Protein AF-A0A9X9LP53-F1 (afdb_monomer)

Mean predicted aligned error: 7.26 Å

Nearest PDB structures (foldseek):
  4gxu-assembly2_V  TM=8.689E-01  e=5.219E-04  Homo sapiens
  5bq7-assembly1_B  TM=8.525E-01  e=6.688E-04  Homo sapiens
  8y3p-assembly1_H  TM=9.318E-01  e=3.356E-03  Sus scrofa
  8yns-assembly1_L  TM=8.399E-01  e=6.640E-03  synthetic construct
  8hc7-assembly1_L  TM=8.453E-01  e=7.998E-03  Homo sapiens

Secondary structure (DSSP, 8-state):
-PPP---BTTTB--TTS-TTEEEEEETTEEEEEESS--GGG-S-EEEEEEETTTEEEEEEE-

InterPro domains:
  IPR013106 Immunoglobulin V-set domain [PF07686] (5-54)
  IPR013783 Immunoglobulin-like fold [G3DSA:2.60.40.10] (1-58)
  IPR036179 Immunoglobulin-like domain superfamily [SSF48726] (2-52)
  IPR050150 Immunoglobulin Variable Light Chain [PTHR23267] (2-49)

pLDDT: mean 79.62, std 12.36, range [42.81, 90.69]

Structure (mmCIF, N/CA/C/O backbone):
data_AF-A0A9X9LP53-F1
#
_entry.id   AF-A0A9X9L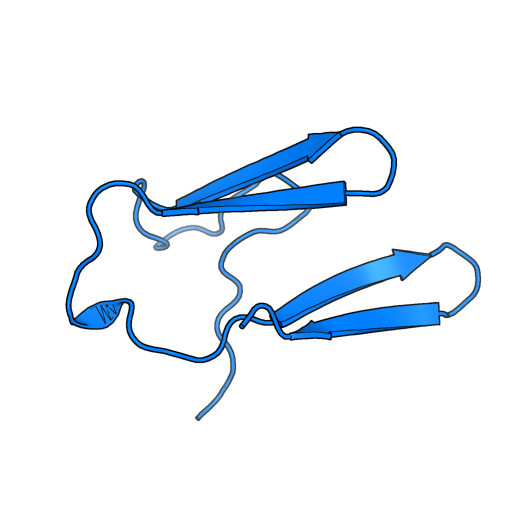P53-F1
#
loop_
_atom_site.group_PDB
_atom_site.id
_atom_site.type_symbol
_atom_site.label_atom_id
_atom_site.label_alt_id
_atom_site.label_comp_id
_atom_site.label_asym_id
_atom_site.label_entity_id
_atom_site.label_seq_id
_atom_site.pdbx_PDB_ins_code
_atom_site.Cartn_x
_atom_site.Cartn_y
_atom_site.Cartn_z
_atom_site.occupancy
_atom_site.B_iso_or_equiv
_atom_site.auth_seq_id
_atom_site.auth_comp_id
_atom_site.auth_asym_id
_atom_site.auth_atom_id
_atom_site.pdbx_PDB_model_num
ATOM 1 N N . MET A 1 1 ? -5.817 -17.846 8.639 1.00 55.12 1 MET A N 1
ATOM 2 C CA . MET A 1 1 ? -6.302 -16.532 8.171 1.00 55.12 1 MET A CA 1
ATOM 3 C C . MET A 1 1 ? -6.019 -16.436 6.685 1.00 55.12 1 MET A C 1
ATOM 5 O O . MET A 1 1 ? -4.999 -16.966 6.260 1.00 55.12 1 MET A O 1
ATOM 9 N N . SER A 1 2 ? -6.923 -15.840 5.911 1.00 69.06 2 SER A N 1
ATOM 10 C CA . SER A 1 2 ? -6.728 -15.624 4.474 1.00 69.06 2 SER A CA 1
ATOM 11 C C . SER A 1 2 ? -6.279 -14.179 4.253 1.00 69.06 2 SER A C 1
ATOM 13 O O . SER A 1 2 ? -6.883 -13.293 4.858 1.00 69.06 2 SER A O 1
ATOM 15 N N . PRO A 1 3 ? -5.242 -13.920 3.440 1.00 74.69 3 PRO A N 1
ATOM 16 C CA . PRO A 1 3 ? -4.815 -12.558 3.148 1.00 74.69 3 PRO A CA 1
ATOM 17 C C . PRO A 1 3 ? -5.933 -11.800 2.423 1.00 74.69 3 PRO A C 1
ATOM 19 O O . PRO A 1 3 ? -6.515 -12.310 1.464 1.00 74.69 3 PRO A O 1
ATOM 22 N N . ASN A 1 4 ? -6.230 -10.586 2.889 1.00 84.62 4 ASN A N 1
ATOM 23 C CA . ASN A 1 4 ? -7.168 -9.683 2.230 1.00 84.62 4 ASN A CA 1
ATOM 24 C C . ASN A 1 4 ? -6.424 -8.832 1.200 1.00 84.62 4 ASN A C 1
ATOM 26 O O . ASN A 1 4 ? -5.326 -8.339 1.454 1.00 84.62 4 ASN A O 1
ATOM 30 N N . LEU A 1 5 ? -7.032 -8.649 0.029 1.00 86.38 5 LEU A N 1
ATOM 31 C CA . LEU A 1 5 ? -6.495 -7.761 -0.992 1.00 86.38 5 LEU A CA 1
ATOM 32 C C . LEU A 1 5 ? -6.780 -6.312 -0.590 1.00 86.38 5 LEU A C 1
ATOM 34 O O . LEU A 1 5 ? -7.937 -5.909 -0.555 1.00 86.38 5 LEU A O 1
ATOM 38 N N . LEU A 1 6 ? -5.732 -5.541 -0.306 1.00 88.81 6 LEU A N 1
ATOM 39 C CA . LEU A 1 6 ? -5.859 -4.126 0.058 1.00 88.81 6 LEU A CA 1
ATOM 40 C C . LEU A 1 6 ? -5.837 -3.224 -1.177 1.00 88.81 6 LEU A C 1
ATOM 42 O O . LEU A 1 6 ? -6.697 -2.368 -1.348 1.00 88.81 6 LEU A O 1
ATOM 46 N N . ILE A 1 7 ? -4.856 -3.429 -2.060 1.00 89.31 7 ILE A N 1
ATOM 47 C CA . ILE A 1 7 ? -4.637 -2.608 -3.253 1.00 89.31 7 ILE A CA 1
ATOM 48 C C . ILE A 1 7 ? -4.285 -3.517 -4.434 1.00 89.31 7 ILE A C 1
ATOM 50 O O . ILE A 1 7 ? -3.470 -4.434 -4.315 1.00 89.31 7 ILE A O 1
ATOM 54 N N . TYR A 1 8 ? -4.876 -3.239 -5.593 1.00 86.88 8 TYR A N 1
ATOM 55 C CA . TYR A 1 8 ? -4.588 -3.881 -6.872 1.00 86.88 8 TYR A CA 1
ATOM 56 C C . TYR A 1 8 ? -4.316 -2.830 -7.951 1.00 86.88 8 TYR A C 1
ATOM 58 O O . TYR A 1 8 ? -4.606 -1.649 -7.775 1.00 86.88 8 TYR A O 1
ATOM 66 N N . TYR A 1 9 ? -3.683 -3.240 -9.056 1.00 84.75 9 TYR A N 1
ATOM 67 C CA . TYR A 1 9 ? -3.212 -2.322 -10.106 1.00 84.75 9 TYR A CA 1
ATOM 68 C C . TYR A 1 9 ? -2.531 -1.060 -9.548 1.00 84.75 9 TYR A C 1
ATOM 70 O O . TYR A 1 9 ? -2.777 0.045 -10.020 1.00 84.75 9 TYR A O 1
ATOM 78 N N . VAL A 1 10 ? -1.670 -1.233 -8.538 1.00 84.31 10 VAL A N 1
ATOM 79 C CA . VAL A 1 10 ? -0.891 -0.177 -7.865 1.00 84.31 10 VAL A CA 1
ATOM 80 C C . VAL A 1 10 ? -1.693 0.794 -6.995 1.00 84.31 10 VAL A C 1
ATOM 82 O O . VAL A 1 10 ? -1.190 1.149 -5.938 1.00 84.31 10 VAL A O 1
ATOM 85 N N . SER A 1 11 ? -2.878 1.238 -7.404 1.00 86.38 11 SER A N 1
ATOM 86 C CA . SER A 1 11 ? -3.614 2.318 -6.722 1.00 86.38 11 SER A CA 1
ATOM 87 C C . SER A 1 11 ? -5.110 2.058 -6.556 1.00 86.38 11 SER A C 1
ATOM 89 O O . SER A 1 11 ? -5.809 2.871 -5.955 1.00 86.38 11 SER A O 1
ATOM 91 N N . SER A 1 12 ? -5.625 0.949 -7.090 1.00 87.94 12 SER A N 1
ATOM 92 C CA . SER A 1 12 ? -7.051 0.630 -7.023 1.00 87.94 12 SER A CA 1
ATOM 93 C C . SER A 1 12 ? -7.366 -0.140 -5.746 1.00 87.94 12 SER A C 1
ATOM 95 O O . SER A 1 12 ? -6.677 -1.102 -5.414 1.00 87.94 12 SER A O 1
ATOM 97 N N . GLN A 1 13 ? -8.424 0.258 -5.046 1.00 90.69 13 GLN A N 1
ATOM 98 C CA . GLN A 1 13 ? -8.888 -0.402 -3.826 1.00 90.69 13 GLN A CA 1
ATOM 99 C C . GLN A 1 13 ? -10.140 -1.236 -4.125 1.00 90.69 13 GLN A C 1
ATOM 101 O O . GLN A 1 13 ? -11.015 -0.785 -4.874 1.00 90.69 13 GLN A O 1
ATOM 106 N N . PRO A 1 14 ? -10.244 -2.472 -3.612 1.00 87.88 14 PRO A N 1
ATOM 107 C CA . PRO A 1 14 ? -11.486 -3.232 -3.648 1.00 87.88 14 PRO A CA 1
ATOM 108 C C . PRO A 1 14 ? -12.589 -2.543 -2.839 1.00 87.88 14 PRO A C 1
ATOM 110 O O . PRO A 1 14 ? -12.329 -1.817 -1.882 1.00 87.88 14 PRO A O 1
ATOM 113 N N . SER A 1 15 ? -13.846 -2.817 -3.185 1.00 87.75 15 SER A N 1
ATOM 114 C CA . SER A 1 15 ? -14.989 -2.340 -2.405 1.00 87.75 15 SER A CA 1
ATOM 115 C C . SER A 1 15 ? -14.940 -2.885 -0.974 1.00 87.75 15 SER A C 1
ATOM 117 O O . SER A 1 15 ? -14.877 -4.102 -0.793 1.00 87.75 15 SER A O 1
ATOM 119 N N . GLY A 1 16 ? -15.032 -2.003 0.022 1.00 84.62 16 GLY A N 1
ATOM 120 C CA . GLY A 1 16 ? -15.031 -2.374 1.441 1.00 84.62 16 GLY A CA 1
ATOM 121 C C . GLY A 1 16 ? -13.665 -2.300 2.127 1.00 84.62 16 GLY A C 1
ATOM 122 O O . GLY A 1 16 ? -13.589 -2.609 3.312 1.00 84.62 16 GLY A O 1
ATOM 123 N N . ILE A 1 17 ? -12.610 -1.880 1.418 1.00 86.12 17 ILE A N 1
ATOM 124 C CA . ILE A 1 17 ? -11.343 -1.485 2.044 1.00 86.12 17 ILE A CA 1
ATOM 125 C C . ILE A 1 17 ? -11.454 -0.041 2.561 1.00 86.12 17 ILE A C 1
ATOM 127 O O . ILE A 1 17 ? -12.057 0.790 1.879 1.00 86.12 17 ILE A O 1
ATOM 131 N N . PRO A 1 18 ? -10.923 0.262 3.759 1.00 84.62 18 PRO A N 1
ATOM 132 C CA . PRO A 1 18 ? -10.911 1.622 4.283 1.00 84.62 18 PRO A CA 1
ATOM 133 C C . PRO A 1 18 ? -10.102 2.610 3.426 1.00 84.62 18 PRO A C 1
ATOM 135 O O . PRO A 1 18 ? -8.993 2.301 2.993 1.00 84.62 18 PRO A O 1
ATOM 138 N N . ASP A 1 19 ? -10.609 3.839 3.284 1.00 84.50 19 ASP A N 1
ATOM 139 C CA . ASP A 1 19 ? -9.984 4.918 2.493 1.00 84.50 19 ASP A CA 1
ATOM 140 C C . ASP A 1 19 ? -8.613 5.381 3.028 1.00 84.50 19 ASP A C 1
ATOM 142 O O . ASP A 1 19 ? -7.909 6.145 2.362 1.00 84.50 19 ASP A O 1
ATOM 146 N N . HIS A 1 20 ? -8.205 4.950 4.228 1.00 89.25 20 HIS A N 1
ATOM 147 C CA . HIS A 1 20 ? -6.887 5.284 4.771 1.00 89.25 20 HIS A CA 1
ATOM 148 C C . HIS A 1 20 ? -5.737 4.538 4.098 1.00 89.25 20 HIS A C 1
ATOM 150 O O . HIS A 1 20 ? -4.585 4.946 4.270 1.00 89.25 20 HIS A O 1
ATOM 156 N N . PHE A 1 21 ? -6.018 3.496 3.315 1.00 88.75 21 PHE A N 1
ATOM 157 C CA . PHE A 1 21 ? -5.021 2.828 2.488 1.00 88.75 21 PHE A CA 1
ATOM 158 C C . PHE A 1 21 ? -4.902 3.511 1.129 1.00 88.75 21 PHE A C 1
ATOM 160 O O . PHE A 1 21 ? -5.878 3.729 0.423 1.00 88.75 21 PHE A O 1
ATOM 167 N N . SER A 1 22 ? -3.679 3.805 0.707 1.00 88.50 22 SER A N 1
ATOM 168 C CA . SER A 1 22 ? -3.405 4.329 -0.628 1.00 88.50 22 SER A CA 1
ATOM 169 C C . SER A 1 22 ? -2.166 3.679 -1.215 1.00 88.50 22 SER A C 1
ATOM 171 O O . SER A 1 22 ? -1.217 3.360 -0.503 1.00 88.50 22 SER A O 1
ATOM 173 N N . GLY A 1 23 ? -2.181 3.461 -2.526 1.00 89.50 23 GLY A N 1
ATOM 174 C CA . GLY A 1 23 ? -1.098 2.815 -3.249 1.00 89.50 23 GLY A CA 1
ATOM 175 C C . GLY A 1 23 ? -0.547 3.700 -4.353 1.00 89.50 23 GLY A C 1
ATOM 176 O O . GLY A 1 23 ? -1.292 4.351 -5.087 1.00 89.50 23 GLY A O 1
ATOM 177 N N . SER A 1 24 ? 0.774 3.714 -4.487 1.00 88.12 24 SER A N 1
ATOM 178 C CA . SER A 1 24 ? 1.468 4.396 -5.577 1.00 88.12 24 SER A CA 1
ATOM 179 C C . SER A 1 24 ? 2.668 3.584 -6.053 1.00 88.12 24 SER A C 1
ATOM 181 O O . SER A 1 24 ? 3.162 2.695 -5.359 1.00 88.12 24 SER A O 1
ATOM 183 N N . LYS A 1 25 ? 3.140 3.862 -7.270 1.00 87.25 25 LYS A N 1
ATOM 184 C CA . LYS A 1 25 ? 4.344 3.242 -7.827 1.00 87.25 25 LYS A CA 1
ATOM 185 C C . LYS A 1 25 ? 5.180 4.293 -8.530 1.00 87.25 25 LYS A C 1
ATOM 187 O O . LYS A 1 25 ? 4.689 4.980 -9.423 1.00 87.25 25 LYS A O 1
ATOM 192 N N . THR A 1 26 ? 6.460 4.323 -8.191 1.00 87.56 26 THR A N 1
ATOM 193 C CA . THR A 1 26 ? 7.461 5.176 -8.828 1.00 87.56 26 THR A CA 1
ATOM 194 C C . THR A 1 26 ? 8.599 4.289 -9.318 1.00 87.56 26 THR A C 1
ATOM 196 O O . THR A 1 26 ? 9.309 3.672 -8.525 1.00 87.56 26 THR A O 1
ATOM 199 N N . GLY A 1 27 ? 8.760 4.176 -10.640 1.00 85.75 27 GLY A N 1
ATOM 200 C CA . GLY A 1 27 ? 9.737 3.262 -11.241 1.00 85.75 27 GLY A CA 1
ATOM 201 C C . GLY A 1 27 ? 9.449 1.798 -10.881 1.00 85.75 27 GLY A C 1
ATOM 202 O O . GLY A 1 27 ? 8.413 1.257 -11.267 1.00 85.75 27 GLY A O 1
ATOM 203 N N . ASN A 1 28 ? 10.358 1.162 -10.139 1.00 82.88 28 ASN A N 1
ATOM 204 C CA . ASN A 1 28 ? 10.230 -0.218 -9.649 1.00 82.88 28 ASN A CA 1
ATOM 205 C C . ASN A 1 28 ? 9.772 -0.313 -8.187 1.00 82.88 28 ASN A C 1
ATOM 207 O O . ASN A 1 28 ? 9.578 -1.419 -7.689 1.00 82.88 28 ASN A O 1
ATOM 211 N N . THR A 1 29 ? 9.576 0.820 -7.517 1.00 83.19 29 THR A N 1
ATOM 212 C CA . THR A 1 29 ? 9.166 0.866 -6.115 1.00 83.19 29 THR A CA 1
ATOM 213 C C . THR A 1 29 ? 7.663 1.064 -6.037 1.00 83.19 29 THR A C 1
ATOM 215 O O . THR A 1 29 ? 7.137 2.040 -6.571 1.00 83.19 29 THR A O 1
ATOM 218 N N . ALA A 1 30 ? 6.977 0.136 -5.377 1.00 85.31 30 ALA A N 1
ATOM 219 C CA . ALA A 1 30 ? 5.594 0.310 -4.958 1.00 85.31 30 ALA A CA 1
ATOM 220 C C . ALA A 1 30 ? 5.573 0.785 -3.502 1.00 85.31 30 ALA A C 1
ATOM 222 O O . ALA A 1 30 ? 6.321 0.267 -2.674 1.00 85.31 30 ALA A O 1
ATOM 223 N N . THR A 1 31 ? 4.712 1.750 -3.207 1.00 87.81 31 THR A N 1
ATOM 224 C CA . THR A 1 31 ? 4.533 2.321 -1.875 1.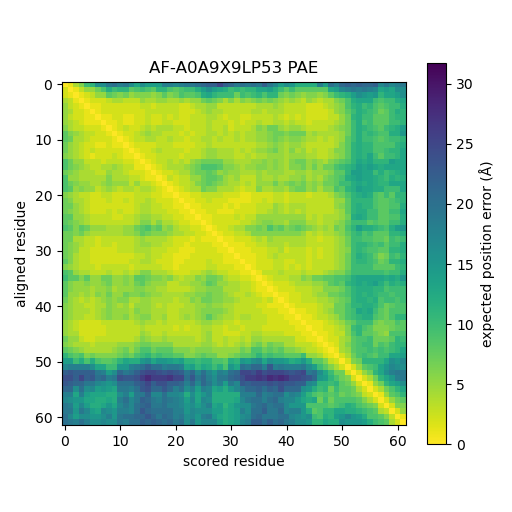00 87.81 31 THR A CA 1
ATOM 225 C C . THR A 1 31 ? 3.075 2.171 -1.483 1.00 87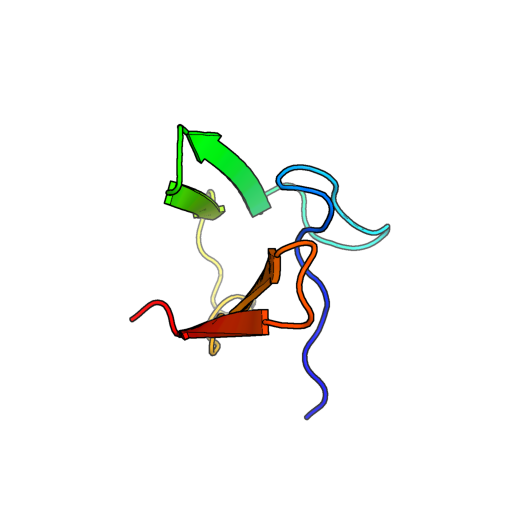.81 31 THR A C 1
ATOM 227 O O . THR A 1 31 ? 2.189 2.597 -2.227 1.00 87.81 31 THR A O 1
ATOM 230 N N . VAL A 1 32 ? 2.838 1.604 -0.304 1.00 88.12 32 VAL A N 1
ATOM 231 C CA . VAL A 1 32 ? 1.539 1.638 0.367 1.00 88.12 32 VAL A CA 1
ATOM 232 C C . VAL A 1 32 ? 1.624 2.676 1.477 1.00 88.12 32 VAL A C 1
ATOM 234 O O . VAL A 1 32 ? 2.581 2.703 2.248 1.00 88.12 32 VAL A O 1
ATOM 237 N N . THR A 1 33 ? 0.651 3.571 1.523 1.00 89.62 33 THR A N 1
ATOM 238 C CA . THR A 1 33 ? 0.510 4.605 2.542 1.00 89.62 33 THR A CA 1
ATOM 239 C C . THR A 1 33 ? -0.730 4.298 3.359 1.00 89.62 33 THR A C 1
ATOM 241 O O . THR A 1 33 ? -1.806 4.123 2.797 1.00 89.62 33 THR A O 1
ATOM 244 N N . ILE A 1 34 ? -0.560 4.238 4.677 1.00 90.44 34 ILE A N 1
ATOM 245 C CA . ILE A 1 34 ? -1.627 4.012 5.650 1.00 90.44 34 ILE A CA 1
ATOM 246 C C . ILE A 1 34 ? -1.776 5.317 6.437 1.00 90.44 34 ILE A C 1
ATOM 248 O O . ILE A 1 34 ? -0.849 5.734 7.134 1.00 90.44 34 ILE A O 1
ATOM 252 N N . SER A 1 35 ? -2.899 6.011 6.266 1.00 89.75 35 SER A N 1
ATOM 253 C CA . SER A 1 35 ? -3.141 7.338 6.844 1.00 89.75 35 SER A CA 1
ATOM 254 C C . SER A 1 35 ? -4.028 7.243 8.080 1.00 89.75 35 SER A C 1
ATOM 256 O O . SER A 1 35 ? -5.241 7.161 7.961 1.00 89.75 35 SER A O 1
ATOM 258 N N . GLY A 1 36 ? -3.439 7.320 9.273 1.00 88.81 36 GLY A N 1
ATOM 259 C CA . GLY A 1 36 ? -4.195 7.169 10.521 1.00 88.81 36 GLY A CA 1
ATOM 260 C C . GLY A 1 36 ? -4.272 5.716 10.975 1.00 88.81 36 GLY A C 1
ATOM 261 O O . GLY A 1 36 ? -5.356 5.165 11.074 1.00 88.81 36 GLY A O 1
ATOM 262 N N . LEU A 1 37 ? -3.102 5.126 11.243 1.00 87.56 37 LEU A N 1
ATOM 263 C CA . LEU A 1 37 ? -2.935 3.743 11.690 1.00 87.56 37 LEU A CA 1
ATOM 264 C C . LEU A 1 37 ? -3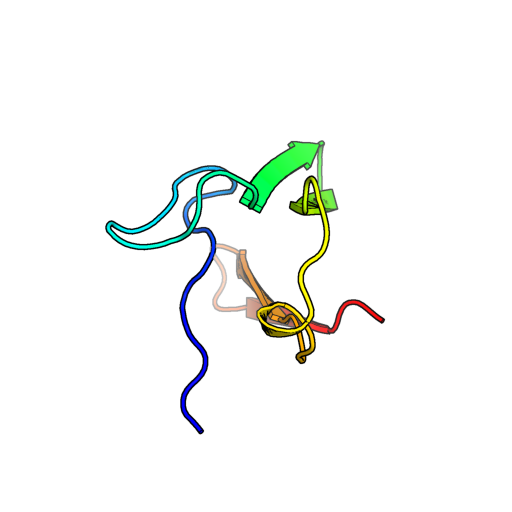.897 3.388 12.837 1.00 87.56 37 LEU A C 1
ATOM 266 O O . LEU A 1 37 ? -3.858 4.012 13.903 1.00 87.56 37 LEU A O 1
ATOM 270 N N . GLN A 1 38 ? -4.722 2.370 12.620 1.00 89.00 38 GLN A N 1
ATOM 271 C CA . GLN A 1 38 ? -5.640 1.816 13.610 1.00 89.00 38 GLN A CA 1
ATOM 272 C C . GLN A 1 38 ? -5.079 0.510 14.184 1.00 89.00 38 GLN A C 1
ATOM 274 O O . GLN A 1 38 ? -4.262 -0.159 13.559 1.00 89.00 38 GLN A O 1
ATOM 279 N N . ALA A 1 39 ? -5.552 0.096 15.364 1.00 87.25 39 ALA A N 1
ATOM 280 C CA . ALA A 1 39 ? -5.172 -1.200 15.947 1.00 87.25 39 ALA A CA 1
ATOM 281 C C . ALA A 1 39 ? -5.576 -2.393 15.054 1.00 87.25 39 ALA A C 1
ATOM 283 O O . ALA A 1 39 ? -5.012 -3.476 15.148 1.00 87.25 39 ALA A O 1
ATOM 284 N N . GLU A 1 40 ? -6.562 -2.184 14.181 1.00 84.88 40 GLU A N 1
ATOM 285 C CA . GLU A 1 40 ? -7.057 -3.160 13.208 1.00 84.88 40 GLU A CA 1
ATOM 286 C C . GLU A 1 40 ? -6.079 -3.388 12.045 1.00 84.88 40 GLU A C 1
ATOM 288 O O . GLU A 1 40 ? -6.143 -4.425 11.385 1.00 84.88 40 GLU A O 1
ATOM 293 N N . ASP A 1 41 ? -5.183 -2.426 11.801 1.00 85.69 41 ASP A N 1
ATOM 294 C CA . ASP A 1 41 ? -4.202 -2.451 10.716 1.00 85.69 41 ASP A CA 1
ATOM 295 C C . ASP A 1 41 ? -2.924 -3.216 11.111 1.00 85.69 41 ASP A C 1
ATOM 297 O O . ASP A 1 41 ? -1.996 -3.341 10.309 1.00 85.69 41 ASP A O 1
ATOM 301 N N . GLU A 1 42 ? -2.828 -3.732 12.340 1.00 86.56 42 GLU A N 1
ATOM 302 C CA . GLU A 1 42 ? -1.698 -4.566 12.748 1.00 86.56 42 GLU A CA 1
ATOM 303 C C . GLU A 1 42 ? -1.751 -5.923 12.034 1.00 86.56 42 GLU A C 1
ATOM 305 O O . GLU A 1 42 ? -2.612 -6.770 12.286 1.00 86.56 42 GLU A O 1
ATOM 310 N N . GLY A 1 43 ? -0.801 -6.149 11.130 1.00 85.81 43 GLY A N 1
ATOM 311 C CA . GLY A 1 43 ? -0.731 -7.376 10.353 1.00 85.81 43 GLY A CA 1
ATOM 312 C C . GLY A 1 43 ? 0.492 -7.437 9.452 1.00 85.81 43 GLY A C 1
ATOM 313 O O . GLY A 1 43 ? 1.296 -6.509 9.384 1.00 85.81 43 GLY A O 1
ATOM 314 N N . GLU A 1 44 ? 0.631 -8.556 8.749 1.00 85.56 44 GLU A N 1
ATOM 315 C CA . GLU A 1 44 ? 1.682 -8.727 7.753 1.00 85.56 44 GLU A CA 1
ATOM 316 C C . GLU A 1 44 ? 1.217 -8.239 6.379 1.00 85.56 44 GLU A C 1
ATOM 318 O O . GLU A 1 44 ? 0.194 -8.685 5.850 1.00 85.56 44 GLU A O 1
ATOM 323 N N . TYR A 1 45 ? 2.009 -7.350 5.782 1.00 85.19 45 TYR A N 1
ATOM 324 C CA . TYR A 1 45 ? 1.730 -6.750 4.484 1.00 85.19 45 TYR A CA 1
ATOM 325 C C . TYR A 1 45 ? 2.630 -7.354 3.410 1.00 85.19 45 TYR A C 1
ATOM 327 O O . TYR A 1 45 ? 3.860 -7.278 3.467 1.00 85.19 45 TYR A O 1
ATOM 335 N N . TYR A 1 46 ? 1.994 -7.931 2.394 1.00 83.38 46 TYR A N 1
ATOM 336 C CA . TYR A 1 46 ? 2.669 -8.589 1.285 1.00 83.38 46 TYR A CA 1
ATOM 337 C C . TYR A 1 46 ? 2.420 -7.823 -0.010 1.00 83.38 46 TYR A C 1
ATOM 339 O O . TYR A 1 46 ? 1.276 -7.623 -0.422 1.00 83.38 46 TYR A O 1
ATOM 347 N N . CYS A 1 47 ? 3.497 -7.419 -0.680 1.00 82.75 47 CYS A N 1
ATOM 348 C CA . CYS A 1 47 ? 3.408 -6.845 -2.017 1.00 82.75 47 CYS A CA 1
ATOM 349 C C . CYS A 1 47 ? 3.522 -7.959 -3.052 1.00 82.75 47 CYS A C 1
ATOM 351 O O . CYS A 1 47 ? 4.528 -8.654 -3.053 1.00 82.75 47 CYS A O 1
ATOM 353 N N . CYS A 1 48 ? 2.546 -8.102 -3.949 1.00 76.94 48 CYS A N 1
ATOM 354 C CA . CYS A 1 48 ? 2.605 -9.040 -5.070 1.00 76.94 48 CYS A CA 1
ATOM 355 C C . CYS A 1 48 ? 2.768 -8.269 -6.384 1.00 76.94 48 CYS A C 1
ATOM 357 O O . CYS A 1 48 ? 1.942 -7.418 -6.714 1.00 76.94 48 CYS A O 1
ATOM 359 N N . SER A 1 49 ? 3.796 -8.588 -7.172 1.00 75.62 49 SER A N 1
ATOM 360 C CA . SER A 1 49 ? 3.977 -8.016 -8.514 1.00 75.62 49 SER A CA 1
ATOM 361 C C . SER A 1 49 ? 3.996 -9.101 -9.585 1.00 75.62 49 SER A C 1
ATOM 363 O O . SER A 1 49 ? 4.633 -10.133 -9.410 1.00 75.62 49 SER A O 1
ATOM 365 N N . HIS A 1 50 ? 3.291 -8.867 -10.695 1.00 72.25 50 HIS A N 1
ATOM 366 C CA . HIS A 1 50 ? 3.304 -9.745 -11.863 1.00 72.25 50 HIS A CA 1
ATOM 367 C C . HIS A 1 50 ? 4.252 -9.156 -12.911 1.00 72.25 50 HIS A C 1
ATOM 369 O O . HIS A 1 50 ? 3.894 -8.210 -13.618 1.00 72.25 50 HIS A O 1
ATOM 375 N N . ALA A 1 51 ? 5.475 -9.676 -13.003 1.00 67.38 51 ALA A N 1
ATOM 376 C CA . ALA A 1 51 ? 6.306 -9.424 -14.173 1.00 67.38 51 ALA A CA 1
ATOM 377 C C . ALA A 1 51 ? 5.813 -10.337 -15.304 1.00 67.38 51 ALA A C 1
ATOM 379 O O . ALA A 1 51 ? 5.584 -11.521 -15.071 1.00 67.38 51 ALA A O 1
ATOM 380 N N . GLY A 1 52 ? 5.656 -9.806 -16.524 1.00 62.03 52 GLY A N 1
ATOM 381 C CA . GLY A 1 52 ? 5.098 -10.510 -17.697 1.00 62.03 52 GLY A CA 1
ATOM 382 C C . GLY A 1 52 ? 5.838 -11.783 -18.150 1.00 62.03 52 GLY A C 1
ATOM 383 O O . GLY A 1 52 ? 5.529 -12.330 -19.202 1.00 62.03 52 GLY A O 1
ATOM 384 N N . SER A 1 53 ? 6.799 -12.265 -17.362 1.00 64.44 53 SER A N 1
ATOM 385 C CA . SER A 1 53 ? 7.509 -13.530 -17.494 1.00 64.44 53 SER A CA 1
ATOM 386 C C . SER A 1 53 ? 7.390 -14.361 -16.204 1.00 64.44 53 SER A C 1
ATOM 388 O O . SER A 1 53 ? 8.393 -14.611 -15.551 1.00 64.44 53 SER A O 1
ATOM 390 N N . ASN A 1 54 ? 6.185 -14.777 -15.799 1.00 56.94 54 ASN A N 1
ATOM 391 C CA . ASN A 1 54 ? 5.959 -15.774 -1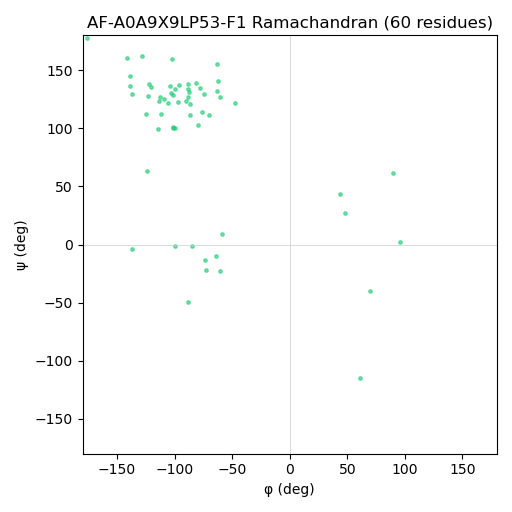4.729 1.00 56.94 54 ASN A CA 1
ATOM 392 C C . ASN A 1 54 ? 6.744 -15.577 -13.409 1.00 56.94 54 ASN A C 1
ATOM 394 O O . ASN A 1 54 ? 7.005 -16.546 -12.699 1.00 56.94 54 ASN A O 1
ATOM 398 N N . THR A 1 55 ? 7.119 -14.350 -13.049 1.00 55.50 55 THR A N 1
ATOM 399 C CA . THR A 1 55 ? 7.812 -14.067 -11.789 1.00 55.50 55 THR A CA 1
ATOM 400 C C . THR A 1 55 ? 6.917 -13.212 -10.909 1.00 55.50 55 THR A C 1
ATOM 402 O O . THR A 1 55 ? 6.792 -11.999 -11.085 1.00 55.50 55 THR A O 1
ATOM 405 N N . SER A 1 56 ? 6.261 -13.887 -9.964 1.00 58.50 56 SER A N 1
ATOM 406 C CA . SER A 1 56 ? 5.560 -13.257 -8.851 1.00 58.50 56 SER A CA 1
ATOM 407 C C . SER A 1 56 ? 6.589 -12.886 -7.788 1.00 58.50 56 SER A C 1
ATOM 409 O O . SER A 1 56 ? 7.064 -13.763 -7.069 1.00 58.50 56 SER A O 1
ATOM 411 N N . HIS A 1 57 ? 6.970 -11.611 -7.687 1.00 57.91 57 HIS A N 1
ATOM 412 C CA . HIS A 1 57 ? 7.787 -11.162 -6.557 1.00 57.91 57 HIS A CA 1
ATOM 413 C C . HIS A 1 57 ? 6.859 -10.786 -5.405 1.00 57.91 57 HIS A C 1
ATOM 415 O O . HIS A 1 57 ? 6.115 -9.809 -5.515 1.00 57.91 57 HIS A O 1
ATOM 421 N N . SER A 1 58 ? 6.901 -11.592 -4.341 1.00 61.16 58 SER A N 1
ATOM 422 C CA . SER A 1 58 ? 6.269 -11.326 -3.053 1.00 61.16 58 SER A CA 1
ATOM 42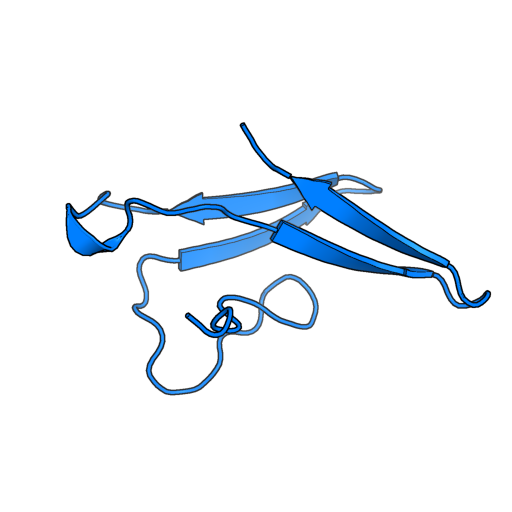3 C C . SER A 1 58 ? 7.316 -10.841 -2.053 1.00 61.16 58 SER A C 1
ATOM 425 O O . SER A 1 58 ? 8.078 -11.653 -1.530 1.00 61.16 58 SER A O 1
ATOM 427 N N . SER A 1 59 ? 7.400 -9.532 -1.820 1.00 59.03 59 SER A N 1
ATOM 428 C CA . SER A 1 59 ? 8.259 -8.964 -0.773 1.00 59.03 59 SER A CA 1
ATOM 429 C C . SER A 1 59 ?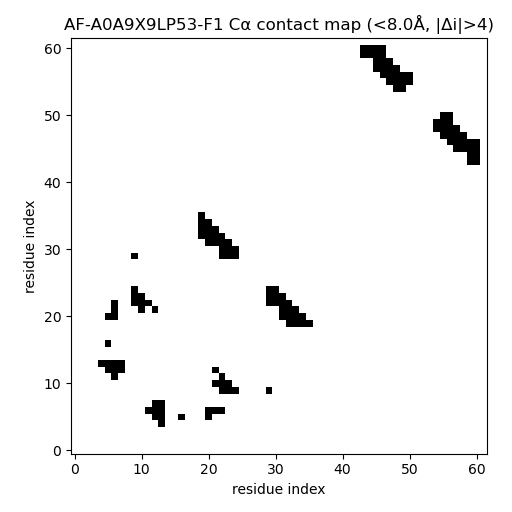 7.412 -8.599 0.4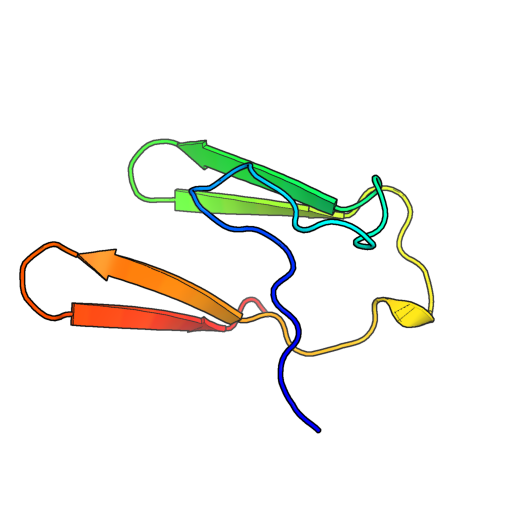43 1.00 59.03 59 SER A C 1
ATOM 431 O O . SER A 1 59 ? 6.403 -7.905 0.297 1.00 59.03 59 SER A O 1
ATOM 433 N N . ALA A 1 60 ? 7.822 -9.069 1.621 1.00 51.19 60 ALA A N 1
ATOM 434 C CA . ALA A 1 60 ? 7.278 -8.616 2.895 1.00 51.19 60 ALA A CA 1
ATOM 435 C C . ALA A 1 60 ? 7.832 -7.218 3.196 1.00 51.19 60 ALA A C 1
ATOM 43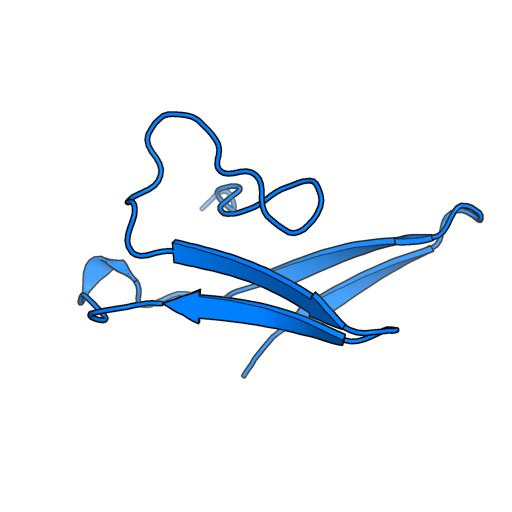7 O O . ALA A 1 60 ? 9.042 -6.997 3.097 1.00 51.19 60 ALA A O 1
ATOM 438 N N . SER A 1 61 ? 6.954 -6.275 3.519 1.00 56.09 61 SER A N 1
ATOM 439 C CA . SER A 1 61 ? 7.363 -4.986 4.078 1.00 56.09 61 SER A CA 1
ATOM 440 C C . SER A 1 61 ? 7.487 -5.153 5.595 1.00 56.09 61 SER A C 1
ATOM 442 O O . SER A 1 61 ? 6.530 -5.597 6.224 1.00 56.09 61 SER A O 1
ATOM 444 N N . SER A 1 62 ? 8.680 -4.891 6.149 1.00 42.81 62 SER A N 1
ATOM 445 C CA . SER A 1 62 ? 8.940 -4.860 7.602 1.00 42.81 62 SER A CA 1
ATOM 446 C C . SER A 1 62 ? 8.457 -3.570 8.245 1.00 42.81 62 SER A C 1
ATOM 448 O O . SER A 1 62 ? 8.511 -2.528 7.553 1.00 42.81 62 SER A O 1
#

Solvent-accessible surface area (backbone atoms only — not comparable to full-atom values): 4278 Å² total; per-residue (Å²): 139,79,90,77,83,62,65,44,93,54,54,42,66,53,93,89,58,68,85,41,57,45,37,42,69,59,94,92,46,74,46,78,44,71,60,78,86,49,86,85,70,71,73,89,51,74,46,80,40,82,48,100,72,92,44,73,52,72,49,74,64,130

Foldseek 3Di:
DDDDDQDDPQADGDPPHDPQWGWDDDDPDIDIGGHPDDPVPPDWDWDWDDDVPPDTDTDTDD

Radius of gyration: 12.16 Å; Cα contacts (8 Å, |Δi|>4): 68; chains: 1; bounding box: 25×24×34 Å

Organism: Gulo gulo (NCBI:txid48420)

Sequence (62 aa):
MSPNLLIYYVSSQPSGIPDHFSGSKTGNTATVTISGLQAEDEGEYYCCSHAGSNTSHSSASS